Protein AF-A0A4R1AX32-F1 (afdb_monomer_lite)

Sequence (70 aa):
MDAGWQVEQWFHEYEKDITNYLVYYTGSKDVEDLVQETFLKAFQSFVRFKFESNPKTWLISIARNTAIDF

Organism: NCBI:txid1742358

pLDDT: mean 94.75, std 6.29, range [60.0, 98.75]

Radius of gyration: 11.42 Å; chains: 1; bounding box: 27×20×28 Å

Foldseek 3Di:
DQLVVVLVVCCVVCLVVLQVLLCVVVVDNPCPVLSVVLSVVCSVCVVVDPVPDDVNVVSNVSSVVSSVVD

Secondary structure (DSSP, 8-state):
--HHHHHHHHHHHHHHHHHHHHHHHHS-S--HHHHHHHHHHHHHHGGG--S-S-HHHHHHHHHHHH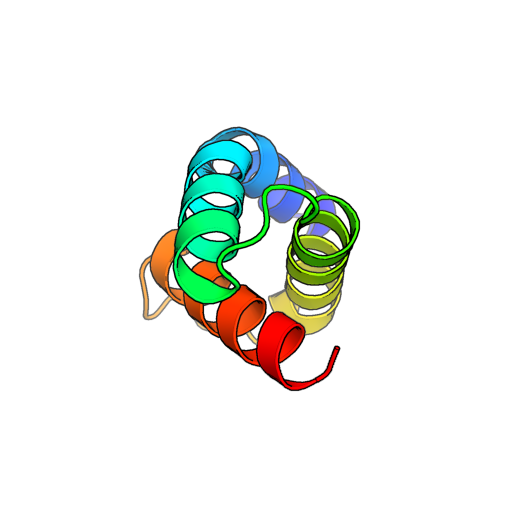HHH-

InterPro domains:
  IPR000838 RNA polymerase sigma factor 70, ECF, conserved site [PS01063] (31-62)
  IPR007627 RNA polymerase sigma-70 region 2 [PF04542] (11-70)
  IPR013325 RNA polymerase sigma factor, region 2 [SSF88946] (7-70)
  IPR039425 RNA polymerase sigma-70-like [PTHR43133] (7-69)

Structure (mmCIF, N/CA/C/O backbone):
data_AF-A0A4R1AX32-F1
#
_entry.id   AF-A0A4R1AX32-F1
#
loop_
_atom_site.group_PDB
_atom_site.id
_atom_site.type_symbol
_atom_site.label_atom_id
_atom_site.label_alt_id
_atom_site.label_comp_id
_atom_site.label_asym_id
_atom_site.label_entity_id
_atom_site.label_seq_id
_atom_site.pdbx_PDB_ins_code
_atom_site.Cartn_x
_atom_site.Cartn_y
_atom_site.Cartn_z
_atom_site.occupancy
_atom_site.B_iso_or_equiv
_atom_site.auth_seq_id
_atom_site.auth_comp_id
_atom_site.auth_asym_id
_atom_site.auth_atom_id
_atom_site.pdbx_PDB_model_num
ATOM 1 N N . MET A 1 1 ? 13.447 2.097 -15.954 1.00 60.00 1 MET A N 1
ATOM 2 C CA . MET A 1 1 ? 12.338 2.661 -15.162 1.00 60.00 1 MET A CA 1
ATOM 3 C C . MET A 1 1 ? 12.750 2.601 -13.711 1.00 60.00 1 MET A C 1
ATOM 5 O O . MET A 1 1 ? 13.263 1.567 -13.302 1.00 60.00 1 MET A O 1
ATOM 9 N N . ASP A 1 2 ? 12.622 3.712 -12.995 1.00 85.94 2 ASP A N 1
ATOM 10 C CA . ASP A 1 2 ? 12.893 3.762 -11.560 1.00 85.94 2 ASP A CA 1
ATOM 11 C C . ASP A 1 2 ? 11.727 3.111 -10.797 1.00 85.94 2 ASP A C 1
ATOM 13 O O . ASP A 1 2 ? 10.565 3.287 -11.174 1.00 85.94 2 ASP A O 1
ATOM 17 N N . ALA A 1 3 ? 12.035 2.341 -9.752 1.00 84.69 3 ALA A N 1
ATOM 18 C CA . ALA A 1 3 ? 11.034 1.685 -8.912 1.00 84.69 3 ALA A CA 1
ATOM 19 C C . ALA A 1 3 ? 10.080 2.711 -8.280 1.00 84.69 3 ALA A C 1
ATOM 21 O O . ALA A 1 3 ? 8.893 2.431 -8.126 1.00 84.69 3 ALA A O 1
ATOM 22 N N . GLY A 1 4 ? 10.587 3.912 -7.975 1.00 90.06 4 GLY A N 1
ATOM 23 C CA . GLY A 1 4 ? 9.808 4.993 -7.369 1.00 90.06 4 GLY A CA 1
ATOM 24 C C . GLY A 1 4 ? 8.671 5.443 -8.273 1.00 90.06 4 GLY A C 1
ATOM 25 O O . GLY A 1 4 ? 7.515 5.427 -7.863 1.00 90.06 4 GLY A O 1
ATOM 26 N N . TRP A 1 5 ? 8.987 5.729 -9.538 1.00 94.19 5 TRP A N 1
ATOM 27 C CA . TRP A 1 5 ? 7.989 6.150 -10.520 1.00 94.19 5 TRP A CA 1
ATOM 28 C C . TRP A 1 5 ? 6.901 5.091 -10.738 1.00 94.19 5 TRP A C 1
ATOM 30 O O . TRP A 1 5 ? 5.720 5.417 -10.798 1.00 94.19 5 TRP A O 1
ATOM 40 N N . GLN A 1 6 ? 7.269 3.807 -10.818 1.00 94.31 6 GLN A N 1
ATOM 41 C CA . GLN A 1 6 ? 6.275 2.753 -11.038 1.00 94.31 6 GLN A CA 1
ATOM 42 C C . GLN A 1 6 ? 5.325 2.590 -9.843 1.00 94.31 6 GLN A C 1
ATOM 44 O O . GLN A 1 6 ? 4.124 2.401 -10.040 1.00 94.31 6 GLN A O 1
ATOM 49 N N . VAL A 1 7 ? 5.851 2.658 -8.618 1.00 95.12 7 VAL A N 1
ATOM 50 C CA . VAL A 1 7 ? 5.036 2.549 -7.401 1.00 95.12 7 VAL A CA 1
ATOM 51 C C . VAL A 1 7 ? 4.155 3.781 -7.218 1.00 95.12 7 VAL A C 1
ATOM 53 O O . VAL A 1 7 ? 3.007 3.630 -6.817 1.00 95.12 7 VAL A O 1
ATOM 56 N N . GLU A 1 8 ? 4.632 4.971 -7.583 1.00 96.50 8 GLU A N 1
ATOM 57 C CA . GLU A 1 8 ? 3.818 6.192 -7.621 1.00 96.50 8 GLU A CA 1
ATOM 58 C C . GLU A 1 8 ? 2.641 6.057 -8.601 1.00 96.50 8 GLU A C 1
ATOM 60 O O . GLU A 1 8 ? 1.503 6.367 -8.252 1.00 96.50 8 GLU A O 1
ATOM 65 N N . GLN A 1 9 ? 2.870 5.515 -9.804 1.00 96.94 9 GLN A N 1
ATOM 66 C CA . GLN A 1 9 ? 1.776 5.233 -10.742 1.00 96.94 9 GLN A CA 1
ATOM 67 C C . GLN A 1 9 ? 0.760 4.250 -10.151 1.00 96.94 9 GLN A C 1
ATOM 69 O O . GLN A 1 9 ? -0.445 4.484 -10.221 1.00 96.94 9 GLN A O 1
ATOM 74 N N . TRP A 1 10 ? 1.231 3.176 -9.516 1.00 97.00 10 TRP A N 1
ATOM 75 C CA . TRP A 1 10 ? 0.347 2.219 -8.852 1.00 97.00 10 TRP A CA 1
ATOM 76 C C . TRP A 1 10 ? -0.397 2.808 -7.661 1.00 97.00 10 TRP A C 1
ATOM 78 O O . TRP A 1 10 ? -1.528 2.405 -7.410 1.00 97.00 10 TRP A O 1
ATOM 88 N N . PHE A 1 11 ? 0.204 3.749 -6.936 1.00 97.94 11 PHE A N 1
ATOM 89 C CA . PHE A 1 11 ? -0.485 4.484 -5.886 1.00 97.94 11 PHE A CA 1
ATOM 90 C C . PHE A 1 11 ? -1.670 5.249 -6.472 1.00 97.94 11 PHE A C 1
ATOM 92 O O . PHE A 1 11 ? -2.802 5.045 -6.044 1.00 97.94 11 PHE A O 1
ATOM 99 N N . HIS A 1 12 ? -1.451 6.038 -7.524 1.00 98.12 12 HIS A N 1
ATOM 100 C CA . HIS A 1 12 ? -2.540 6.761 -8.181 1.00 98.12 12 HIS A CA 1
ATOM 101 C C . HIS A 1 12 ? -3.620 5.842 -8.767 1.00 98.12 12 HIS A C 1
ATOM 103 O O . HIS A 1 12 ? -4.796 6.204 -8.760 1.00 98.12 12 HIS A O 1
ATOM 109 N N . GLU A 1 13 ? -3.239 4.666 -9.268 1.00 98.19 13 GLU A N 1
ATOM 110 C CA . GLU A 1 13 ? -4.176 3.723 -9.880 1.00 98.19 13 GLU A CA 1
ATOM 111 C C . GLU A 1 13 ? -4.964 2.900 -8.848 1.00 98.19 13 GLU A C 1
ATOM 113 O O . GLU A 1 13 ? -6.148 2.632 -9.053 1.00 98.19 13 GLU A O 1
ATOM 118 N N . TYR A 1 14 ? -4.330 2.504 -7.738 1.00 98.50 14 TYR A N 1
ATOM 119 C CA . TYR A 1 14 ? -4.858 1.472 -6.840 1.00 98.50 14 TYR A CA 1
ATOM 120 C C . TYR A 1 14 ? -5.032 1.897 -5.381 1.00 98.50 14 TYR A C 1
ATOM 122 O O . TYR A 1 14 ? -5.575 1.100 -4.619 1.00 98.50 14 TYR A O 1
ATOM 130 N N . GLU A 1 15 ? -4.633 3.103 -4.959 1.00 98.44 15 GLU A N 1
ATOM 131 C CA . GLU A 1 15 ? -4.783 3.554 -3.561 1.00 98.44 15 GLU A CA 1
ATOM 132 C C . GLU A 1 15 ? -6.208 3.318 -3.052 1.00 98.44 15 GLU A C 1
ATOM 134 O O . GLU A 1 15 ? -6.397 2.586 -2.086 1.00 98.44 15 GLU A O 1
ATOM 139 N N . LYS A 1 16 ? -7.224 3.791 -3.780 1.00 98.44 16 LYS A N 1
ATOM 140 C CA . LYS A 1 16 ? -8.628 3.621 -3.385 1.00 98.44 16 LYS A CA 1
ATOM 141 C C . LYS A 1 16 ? -9.049 2.156 -3.255 1.00 98.44 16 LYS A C 1
ATOM 143 O O . LYS A 1 16 ? -9.862 1.816 -2.395 1.00 98.44 16 LYS A O 1
ATOM 148 N N . ASP A 1 17 ? -8.537 1.284 -4.118 1.00 98.56 17 ASP A N 1
ATOM 149 C CA . ASP A 1 17 ? -8.822 -0.147 -4.049 1.00 98.56 17 ASP A CA 1
ATOM 150 C C . ASP A 1 17 ? -8.199 -0.789 -2.806 1.00 98.56 17 ASP A C 1
ATOM 152 O O . ASP A 1 17 ? -8.854 -1.587 -2.133 1.00 98.56 17 ASP A O 1
ATOM 156 N N . ILE A 1 18 ? -6.953 -0.425 -2.497 1.00 98.69 18 ILE A N 1
ATOM 157 C CA . ILE A 1 18 ? -6.228 -0.903 -1.318 1.00 98.69 18 ILE A CA 1
ATOM 158 C C . ILE A 1 18 ? -6.871 -0.371 -0.038 1.00 98.69 18 ILE A C 1
ATOM 160 O O . ILE A 1 18 ? -7.114 -1.152 0.880 1.00 98.69 18 ILE A O 1
ATOM 164 N N . THR A 1 19 ? -7.247 0.906 -0.008 1.00 98.75 19 THR A N 1
ATOM 165 C CA . THR A 1 19 ? -7.990 1.525 1.093 1.00 98.75 19 THR A CA 1
ATOM 166 C C . THR A 1 19 ? -9.306 0.789 1.335 1.00 98.75 19 THR A C 1
ATOM 168 O O . THR A 1 19 ? -9.553 0.321 2.444 1.00 98.75 19 THR A O 1
ATOM 171 N N . ASN A 1 20 ? -10.127 0.574 0.300 1.00 98.62 20 ASN A N 1
ATOM 172 C CA . ASN A 1 20 ? -11.389 -0.163 0.442 1.00 98.62 20 ASN A CA 1
ATOM 173 C C . ASN A 1 20 ? -11.181 -1.608 0.915 1.00 98.62 20 ASN A C 1
ATOM 175 O O . ASN A 1 20 ? -11.951 -2.102 1.742 1.00 98.62 20 ASN A O 1
ATOM 179 N N . TYR A 1 21 ? -10.151 -2.285 0.398 1.00 98.62 21 TYR A N 1
ATOM 180 C CA . TYR A 1 21 ? -9.789 -3.630 0.833 1.00 98.62 21 TYR A CA 1
ATOM 181 C C . TYR A 1 21 ? -9.423 -3.659 2.319 1.00 98.62 21 TYR A C 1
ATOM 183 O O . TYR A 1 21 ? -9.950 -4.493 3.053 1.00 98.62 21 TYR A O 1
ATOM 191 N N . LEU A 1 22 ? -8.569 -2.739 2.771 1.00 98.69 22 LEU A N 1
ATOM 192 C CA . LEU A 1 22 ? -8.143 -2.652 4.164 1.00 98.69 22 LEU A CA 1
ATOM 193 C C . LEU A 1 22 ? -9.307 -2.296 5.086 1.00 98.69 22 LEU A C 1
ATOM 195 O O . LEU A 1 22 ? -9.448 -2.940 6.117 1.00 98.69 22 LEU A O 1
ATOM 199 N N . VAL A 1 23 ? -10.187 -1.366 4.697 1.00 98.62 23 VAL A N 1
ATOM 200 C CA . VAL A 1 23 ? -11.392 -1.041 5.481 1.00 98.62 23 VAL A CA 1
ATOM 201 C C . VAL A 1 23 ? -12.283 -2.266 5.665 1.00 98.62 23 VAL A C 1
ATOM 203 O O . VAL A 1 23 ? -12.776 -2.535 6.760 1.00 98.62 23 VAL A O 1
ATOM 206 N N . TYR A 1 24 ? -12.483 -3.032 4.592 1.00 98.38 24 TYR A N 1
ATOM 207 C CA . TYR A 1 24 ? -13.234 -4.281 4.656 1.00 98.38 24 TYR A CA 1
ATOM 208 C C . TYR A 1 24 ? -12.534 -5.332 5.531 1.00 98.38 24 TYR A C 1
ATOM 210 O O . TYR A 1 24 ? -13.190 -6.004 6.323 1.00 98.38 24 TYR A O 1
ATOM 218 N N . TYR A 1 25 ? -11.215 -5.473 5.390 1.00 98.25 25 TYR A N 1
ATOM 219 C CA . TYR A 1 25 ? -10.433 -6.514 6.053 1.00 98.25 25 TYR A CA 1
ATOM 220 C C . TYR A 1 25 ? -10.261 -6.270 7.558 1.00 98.25 25 TYR A C 1
ATOM 222 O O . TYR A 1 25 ? -10.363 -7.213 8.340 1.00 98.25 25 TYR A O 1
ATOM 230 N N . THR A 1 26 ? -10.024 -5.022 7.969 1.00 97.31 26 THR A N 1
ATOM 231 C CA . THR A 1 26 ? -9.824 -4.651 9.379 1.00 97.31 26 THR A CA 1
ATOM 232 C C . THR A 1 26 ? -11.135 -4.337 10.099 1.00 97.31 26 THR A C 1
ATOM 234 O O . THR A 1 26 ? -11.187 -4.362 11.326 1.00 97.31 26 THR A O 1
ATOM 237 N N . GLY A 1 27 ? -12.200 -4.012 9.357 1.00 97.69 27 GLY A N 1
ATOM 238 C CA . GLY A 1 27 ? -13.452 -3.506 9.924 1.00 97.69 27 GLY A CA 1
ATOM 239 C C . GLY A 1 27 ? -13.356 -2.070 10.458 1.00 97.69 27 GLY A C 1
ATOM 240 O O . GLY A 1 27 ? -14.302 -1.594 11.086 1.00 97.69 27 GLY A O 1
ATOM 241 N N . SER A 1 28 ? -12.242 -1.373 10.208 1.00 96.06 28 SER A N 1
ATOM 242 C CA . SER A 1 28 ? -11.998 0.015 10.611 1.00 96.06 28 SER A CA 1
ATOM 243 C C . SER A 1 28 ? -11.912 0.931 9.392 1.00 96.06 28 SER A C 1
ATOM 245 O O . SER A 1 28 ? -11.450 0.526 8.334 1.00 96.06 28 SER A O 1
ATOM 247 N N . LYS A 1 29 ? -12.326 2.194 9.535 1.00 96.69 29 LYS A N 1
ATOM 248 C CA . LYS A 1 29 ? -12.070 3.231 8.516 1.00 96.69 29 LYS A CA 1
ATOM 249 C C . LYS A 1 29 ? -10.695 3.881 8.660 1.00 96.69 29 LYS A C 1
ATOM 251 O O . LYS A 1 29 ? -10.264 4.580 7.751 1.00 96.69 29 LYS A O 1
ATOM 256 N N . ASP A 1 30 ? -10.048 3.665 9.797 1.00 97.38 30 ASP A N 1
ATOM 257 C CA . ASP A 1 30 ? -8.728 4.192 10.107 1.00 97.38 30 ASP A CA 1
ATOM 258 C C . ASP A 1 30 ? -7.663 3.228 9.573 1.00 97.38 30 ASP A C 1
ATOM 260 O O . ASP A 1 30 ? -7.259 2.284 10.251 1.00 97.38 30 ASP A O 1
ATOM 264 N N . VAL A 1 31 ? -7.332 3.380 8.288 1.00 98.31 31 VAL A N 1
ATOM 265 C CA . VAL A 1 31 ? -6.398 2.498 7.563 1.00 98.31 31 VAL A CA 1
ATOM 266 C C . VAL A 1 31 ? -5.324 3.272 6.801 1.00 98.31 31 VAL A C 1
ATOM 268 O O . VAL A 1 31 ? -4.588 2.677 6.020 1.00 98.31 31 VAL A O 1
ATOM 271 N N . GLU A 1 32 ? -5.227 4.587 7.001 1.00 98.00 32 GLU A N 1
ATOM 272 C CA . GLU A 1 32 ? -4.304 5.453 6.256 1.00 98.00 32 GLU A CA 1
ATOM 273 C C . GLU A 1 32 ? -2.841 5.014 6.431 1.00 98.00 32 GLU A C 1
ATOM 275 O O . GLU A 1 32 ? -2.118 4.867 5.443 1.00 98.00 32 GLU A O 1
ATOM 280 N N . ASP A 1 33 ? -2.442 4.681 7.662 1.00 98.12 33 ASP A N 1
ATOM 281 C CA . ASP A 1 33 ? -1.099 4.171 7.964 1.00 98.12 33 ASP A CA 1
ATOM 282 C C . ASP A 1 33 ? -0.835 2.814 7.296 1.00 98.12 33 ASP A C 1
ATOM 284 O O . ASP A 1 33 ? 0.238 2.583 6.737 1.00 98.12 33 ASP A O 1
ATOM 288 N N . LEU A 1 34 ? -1.833 1.922 7.273 1.00 98.38 34 LEU A N 1
ATOM 289 C CA . LEU A 1 34 ? -1.730 0.626 6.593 1.00 98.38 34 LEU A CA 1
ATOM 290 C C . LEU A 1 34 ? -1.585 0.793 5.077 1.00 98.38 34 LEU A C 1
ATOM 292 O O . LEU A 1 34 ? -0.840 0.042 4.439 1.00 98.38 34 LEU A O 1
ATOM 296 N N . VAL A 1 35 ? -2.281 1.768 4.488 1.00 98.44 35 VAL A N 1
ATOM 297 C CA . VAL A 1 35 ? -2.163 2.105 3.064 1.00 98.44 35 VAL A CA 1
ATOM 298 C C . VAL A 1 35 ? -0.757 2.627 2.773 1.00 98.44 35 VAL A C 1
ATOM 300 O O . VAL A 1 35 ? -0.096 2.097 1.878 1.00 98.44 35 VAL A O 1
ATOM 303 N N . GLN A 1 36 ? -0.258 3.592 3.552 1.00 98.00 36 GLN A N 1
ATOM 304 C CA . GLN A 1 36 ? 1.109 4.105 3.397 1.00 98.00 36 GLN A CA 1
ATOM 305 C C . GLN A 1 36 ? 2.153 2.990 3.508 1.00 98.00 36 GLN A C 1
ATOM 307 O O . GLN A 1 36 ? 2.979 2.821 2.606 1.00 98.00 36 GLN A O 1
ATOM 312 N N . GLU A 1 37 ? 2.079 2.181 4.564 1.00 98.25 37 GLU A N 1
ATOM 313 C CA . GLU A 1 37 ? 3.023 1.091 4.807 1.00 98.25 37 GLU A CA 1
ATOM 314 C C . GLU A 1 37 ? 2.966 0.032 3.693 1.00 98.25 37 GLU A C 1
ATOM 316 O O . GLU A 1 37 ? 3.991 -0.529 3.300 1.00 98.25 37 GLU A O 1
ATOM 321 N N . THR A 1 38 ? 1.787 -0.202 3.104 1.00 98.31 38 THR A N 1
ATOM 322 C CA . THR A 1 38 ? 1.633 -1.086 1.937 1.00 98.31 38 THR A CA 1
ATOM 323 C C . THR A 1 38 ? 2.463 -0.602 0.752 1.00 98.31 38 THR A C 1
ATOM 325 O O . THR A 1 38 ? 3.232 -1.380 0.181 1.00 98.31 38 THR A O 1
ATOM 328 N N . PHE A 1 39 ? 2.341 0.672 0.374 1.00 98.00 39 PHE A N 1
ATOM 329 C CA . PHE A 1 39 ? 3.083 1.210 -0.767 1.00 98.00 39 PHE A CA 1
ATOM 330 C C . PHE A 1 39 ? 4.579 1.377 -0.464 1.00 98.00 39 PHE A C 1
ATOM 332 O O . PHE A 1 39 ? 5.405 1.157 -1.355 1.00 98.00 39 PHE A O 1
ATOM 339 N N . LEU A 1 40 ? 4.954 1.644 0.792 1.00 97.81 40 LEU A N 1
ATOM 340 C CA . LEU A 1 40 ? 6.355 1.657 1.219 1.00 97.81 40 LEU A CA 1
ATOM 341 C C . LEU A 1 40 ? 7.000 0.266 1.093 1.00 97.81 40 LEU A C 1
ATOM 343 O O . LEU A 1 40 ? 8.064 0.123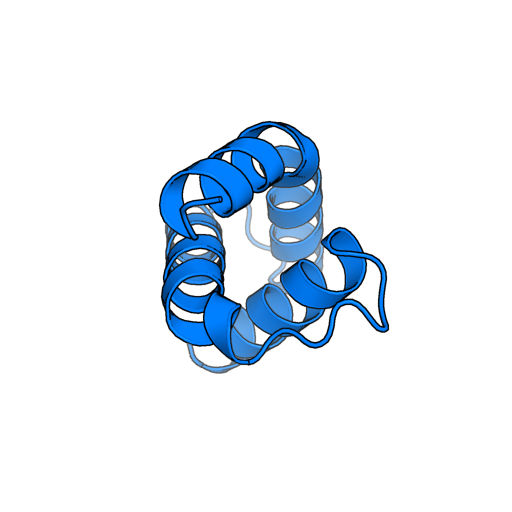 0.482 1.00 97.81 40 LEU A O 1
ATOM 347 N N . LYS A 1 41 ? 6.332 -0.781 1.593 1.00 97.12 41 LYS A N 1
ATOM 348 C CA . LYS A 1 41 ? 6.778 -2.177 1.442 1.00 97.12 41 LYS A CA 1
ATOM 349 C C . LYS A 1 41 ? 6.797 -2.617 -0.023 1.00 97.12 41 LYS A C 1
ATOM 351 O O . LYS A 1 41 ? 7.700 -3.362 -0.420 1.00 97.12 41 LYS A O 1
ATOM 356 N N . ALA A 1 42 ? 5.852 -2.140 -0.838 1.00 96.62 42 ALA A N 1
ATOM 357 C CA . ALA A 1 42 ? 5.843 -2.376 -2.281 1.00 96.62 42 ALA A CA 1
ATOM 358 C C . ALA A 1 42 ? 7.080 -1.771 -2.955 1.00 96.62 42 ALA A C 1
ATOM 360 O O . ALA A 1 42 ? 7.758 -2.466 -3.707 1.00 96.62 42 ALA A O 1
ATOM 361 N N . PHE A 1 43 ? 7.438 -0.529 -2.627 1.00 96.19 43 PHE A N 1
ATOM 362 C CA . PHE A 1 43 ? 8.662 0.103 -3.117 1.00 96.19 43 PHE A CA 1
ATOM 363 C C . PHE A 1 43 ? 9.924 -0.668 -2.714 1.00 96.19 43 PHE A C 1
ATOM 365 O O . PHE A 1 43 ? 10.739 -1.010 -3.572 1.00 96.19 43 PHE A O 1
ATOM 372 N N . GLN A 1 44 ? 10.050 -1.043 -1.439 1.00 95.06 44 GLN A N 1
ATOM 373 C CA . GLN A 1 44 ? 11.193 -1.823 -0.943 1.00 95.06 44 GLN A CA 1
ATOM 374 C C . GLN A 1 44 ? 11.305 -3.205 -1.609 1.00 95.06 44 GLN A C 1
ATOM 376 O O . GLN A 1 44 ? 12.405 -3.714 -1.837 1.00 95.06 44 GLN A O 1
ATOM 381 N N . SER A 1 45 ? 10.166 -3.817 -1.936 1.00 93.75 45 SER A N 1
ATOM 382 C CA . SER A 1 45 ? 10.095 -5.163 -2.514 1.00 93.75 45 SER A CA 1
ATOM 383 C C . SER A 1 45 ? 10.055 -5.172 -4.043 1.00 93.75 45 SER A C 1
ATOM 385 O O . SER A 1 45 ? 10.099 -6.248 -4.642 1.00 93.75 45 SER A O 1
ATOM 387 N N . PHE A 1 46 ? 10.002 -4.001 -4.684 1.00 92.50 46 PHE A N 1
ATOM 388 C CA . PHE A 1 46 ? 9.753 -3.854 -6.118 1.00 92.50 46 PHE A CA 1
ATOM 389 C C . PHE A 1 46 ? 10.758 -4.622 -6.980 1.00 92.50 46 PHE A C 1
ATOM 391 O O . PHE A 1 46 ? 10.378 -5.306 -7.923 1.00 92.50 46 PHE A O 1
ATOM 398 N N . VAL A 1 47 ? 12.043 -4.601 -6.611 1.00 87.75 47 VAL A N 1
ATOM 399 C CA . VAL A 1 47 ? 13.115 -5.302 -7.350 1.00 87.75 47 VAL A CA 1
ATOM 400 C C . VAL A 1 47 ? 12.898 -6.824 -7.391 1.00 87.75 47 VAL A C 1
ATOM 402 O O . VAL A 1 47 ? 13.408 -7.506 -8.276 1.00 87.75 47 VAL A O 1
ATOM 405 N N . ARG A 1 48 ? 12.134 -7.376 -6.440 1.00 86.88 48 ARG A N 1
ATOM 406 C CA . ARG A 1 48 ? 11.799 -8.807 -6.373 1.00 86.88 48 ARG A CA 1
ATOM 407 C C . ARG A 1 48 ? 10.477 -9.139 -7.059 1.00 86.88 48 ARG A C 1
ATOM 409 O O . ARG A 1 48 ? 10.150 -10.320 -7.187 1.00 86.88 48 ARG A O 1
ATOM 416 N N . PHE A 1 49 ? 9.711 -8.133 -7.471 1.00 87.06 49 PHE A N 1
ATOM 417 C CA . PHE A 1 49 ? 8.454 -8.351 -8.158 1.00 87.06 49 PHE A CA 1
ATOM 418 C C . PHE A 1 49 ? 8.725 -8.878 -9.569 1.00 87.06 49 PHE A C 1
ATOM 420 O O . PHE A 1 49 ? 9.307 -8.200 -10.410 1.00 87.06 49 PHE A O 1
ATOM 427 N N . LYS A 1 50 ? 8.315 -10.123 -9.825 1.00 83.25 50 LYS A N 1
ATOM 428 C CA . LYS A 1 50 ? 8.577 -10.821 -11.092 1.00 83.25 50 LYS A CA 1
ATOM 429 C C . LYS A 1 50 ? 7.609 -10.454 -12.220 1.00 83.25 50 LYS A C 1
ATOM 431 O O . LYS A 1 50 ? 7.739 -10.996 -13.309 1.00 83.25 50 LYS A O 1
ATOM 436 N N . PHE A 1 51 ? 6.630 -9.578 -11.967 1.00 82.12 51 PHE A N 1
ATOM 437 C CA . PHE A 1 51 ? 5.560 -9.220 -12.914 1.00 82.12 51 PHE A CA 1
ATOM 438 C C . PHE A 1 51 ? 4.738 -10.418 -13.430 1.00 82.12 51 PHE A C 1
ATOM 440 O O . PHE A 1 51 ? 4.071 -10.335 -14.455 1.00 82.12 51 PHE A O 1
ATOM 447 N N . GLU A 1 52 ? 4.747 -11.534 -12.699 1.00 84.69 52 GLU A N 1
ATOM 448 C CA . GLU A 1 52 ? 3.982 -12.748 -13.022 1.00 84.69 52 GLU A CA 1
ATOM 449 C C . GLU A 1 52 ? 2.520 -12.670 -12.540 1.00 84.69 52 GLU A C 1
ATOM 451 O O . GLU A 1 52 ? 1.726 -13.578 -12.776 1.00 84.69 52 GLU A O 1
ATOM 456 N N . SER A 1 53 ? 2.148 -11.585 -11.858 1.00 82.38 53 SER A N 1
ATOM 457 C CA . SER A 1 53 ? 0.795 -11.317 -11.380 1.00 82.38 53 SER A CA 1
ATOM 458 C C . SER A 1 53 ? 0.389 -9.874 -11.666 1.00 82.38 53 SER A C 1
ATOM 460 O O . SER A 1 53 ? 1.230 -9.004 -11.901 1.00 82.38 53 SER A O 1
ATOM 462 N N . ASN A 1 54 ? -0.921 -9.611 -11.648 1.00 91.94 54 ASN A N 1
ATOM 463 C CA . ASN A 1 54 ? -1.425 -8.246 -11.735 1.00 91.94 54 ASN A CA 1
ATOM 464 C C . ASN A 1 54 ? -0.879 -7.426 -10.541 1.00 91.94 54 ASN A C 1
ATOM 466 O O . ASN A 1 54 ? -0.997 -7.893 -9.401 1.00 91.94 54 ASN A O 1
ATOM 470 N N . PRO A 1 55 ? -0.324 -6.218 -10.765 1.00 94.38 55 PRO A N 1
ATOM 471 C CA . PRO A 1 55 ? 0.186 -5.362 -9.696 1.00 94.38 55 PRO A CA 1
ATOM 472 C C . PRO A 1 55 ? -0.798 -5.141 -8.545 1.00 94.38 55 PRO A C 1
ATOM 474 O O . PRO A 1 55 ? -0.403 -5.221 -7.386 1.00 94.38 55 PRO A O 1
ATOM 477 N N . LYS A 1 56 ? -2.094 -4.974 -8.833 1.00 96.38 56 LYS A N 1
ATOM 478 C CA . LYS A 1 56 ? -3.144 -4.847 -7.814 1.00 96.38 56 LYS A CA 1
ATOM 479 C C . LYS A 1 56 ? -3.232 -6.082 -6.919 1.00 96.38 56 LYS A C 1
ATOM 481 O O . LYS A 1 56 ? -3.338 -5.957 -5.704 1.00 96.38 56 LYS A O 1
ATOM 486 N N . THR A 1 57 ? -3.157 -7.285 -7.492 1.00 96.38 57 THR A N 1
ATOM 487 C CA . THR A 1 57 ? -3.161 -8.540 -6.718 1.00 96.38 57 THR A CA 1
ATOM 488 C C . THR A 1 57 ? -1.938 -8.634 -5.810 1.00 96.38 57 THR A C 1
ATOM 490 O O . THR A 1 57 ? -2.046 -9.092 -4.674 1.00 96.38 57 THR A O 1
ATOM 493 N N . TRP A 1 58 ? -0.782 -8.188 -6.295 1.00 96.81 58 TRP A N 1
ATOM 494 C CA . TRP A 1 58 ? 0.438 -8.143 -5.498 1.00 96.81 58 TRP A CA 1
ATOM 495 C C . TRP A 1 58 ? 0.368 -7.097 -4.377 1.00 96.81 58 TRP A C 1
ATOM 497 O O . TRP A 1 58 ? 0.714 -7.397 -3.240 1.00 96.81 58 TRP A O 1
ATOM 507 N N . LEU A 1 59 ? -0.174 -5.909 -4.645 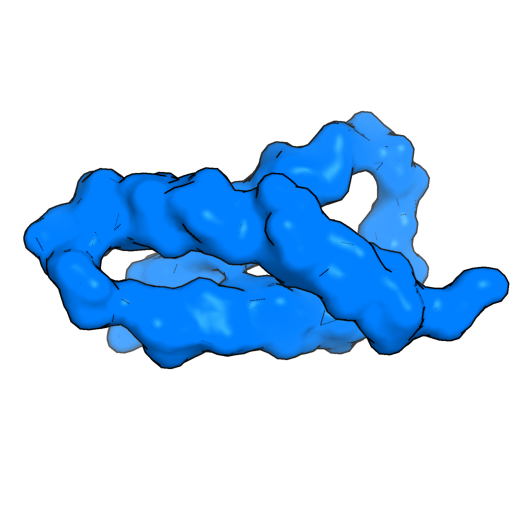1.00 97.81 59 LEU A N 1
ATOM 508 C CA . LEU A 1 59 ? -0.402 -4.887 -3.620 1.00 97.81 59 LEU A CA 1
ATOM 509 C C . LEU A 1 59 ? -1.396 -5.358 -2.551 1.00 97.81 59 LEU A C 1
ATOM 511 O O . LEU A 1 59 ? -1.157 -5.130 -1.370 1.00 97.81 59 LEU A O 1
ATOM 515 N N . ILE A 1 60 ? -2.458 -6.080 -2.928 1.00 98.00 60 ILE A N 1
ATOM 516 C CA . ILE A 1 60 ? -3.398 -6.683 -1.967 1.00 98.00 60 ILE A CA 1
ATOM 517 C C . ILE A 1 60 ? -2.693 -7.703 -1.063 1.00 98.00 60 ILE A C 1
ATOM 519 O O . ILE A 1 60 ? -2.995 -7.763 0.129 1.00 98.00 60 ILE A O 1
ATOM 523 N N . SER A 1 61 ? -1.752 -8.502 -1.583 1.00 97.25 61 SER A N 1
ATOM 524 C CA . SER A 1 61 ? -1.027 -9.461 -0.739 1.00 97.25 61 SER A CA 1
ATOM 525 C C . SER A 1 61 ? -0.113 -8.758 0.267 1.00 97.25 61 SER A C 1
ATOM 527 O O . SER A 1 61 ? -0.053 -9.179 1.423 1.00 97.25 61 SER A O 1
ATOM 529 N N . ILE A 1 62 ? 0.526 -7.654 -0.134 1.00 97.81 62 ILE A N 1
ATOM 530 C CA . ILE A 1 62 ? 1.295 -6.797 0.776 1.00 97.81 62 ILE A CA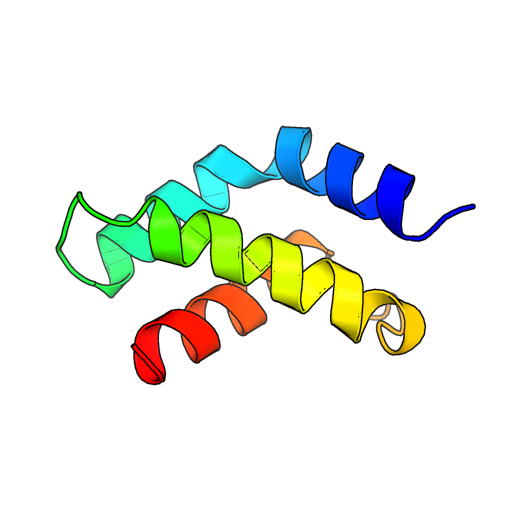 1
ATOM 531 C C . ILE A 1 62 ? 0.363 -6.173 1.817 1.00 97.81 62 ILE A C 1
ATOM 533 O O . ILE A 1 62 ? 0.628 -6.322 3.004 1.00 97.81 62 ILE A O 1
ATOM 537 N N . ALA A 1 63 ? -0.747 -5.560 1.397 1.00 98.44 63 ALA A N 1
ATOM 538 C CA . ALA A 1 63 ? -1.720 -4.926 2.287 1.00 98.44 63 ALA A CA 1
ATOM 539 C C . ALA A 1 63 ? -2.251 -5.898 3.343 1.00 98.44 63 ALA A C 1
ATOM 541 O O . ALA A 1 63 ? -2.291 -5.579 4.530 1.00 98.44 63 ALA A O 1
ATOM 542 N N . ARG A 1 64 ? -2.595 -7.120 2.922 1.00 98.31 64 ARG A N 1
ATOM 543 C CA . ARG A 1 64 ? -3.044 -8.183 3.822 1.00 98.31 64 ARG A CA 1
ATOM 544 C C . ARG A 1 64 ? -1.994 -8.517 4.876 1.00 98.31 64 ARG A C 1
ATOM 546 O O . ARG A 1 64 ? -2.342 -8.658 6.041 1.00 98.31 64 ARG A O 1
ATOM 553 N N . ASN A 1 65 ? -0.739 -8.689 4.463 1.00 97.88 65 ASN A N 1
ATOM 554 C CA . ASN A 1 65 ? 0.345 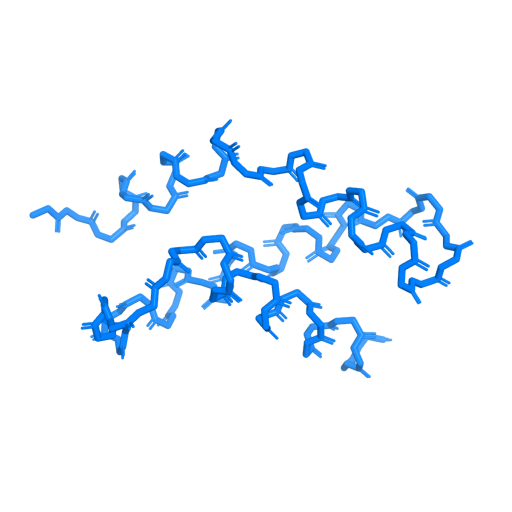-9.025 5.383 1.00 97.88 65 ASN A CA 1
ATOM 555 C C . ASN A 1 65 ? 0.626 -7.859 6.337 1.00 97.88 65 ASN A C 1
ATOM 557 O O . ASN A 1 65 ? 0.701 -8.070 7.539 1.00 97.88 65 ASN A O 1
ATOM 561 N N . THR A 1 66 ? 0.667 -6.627 5.824 1.00 97.94 66 THR A N 1
ATOM 562 C CA . THR A 1 66 ? 0.812 -5.417 6.640 1.00 97.94 66 THR A CA 1
ATOM 563 C C . THR A 1 66 ? -0.282 -5.309 7.698 1.00 97.94 66 THR A C 1
ATOM 565 O O . THR A 1 66 ? 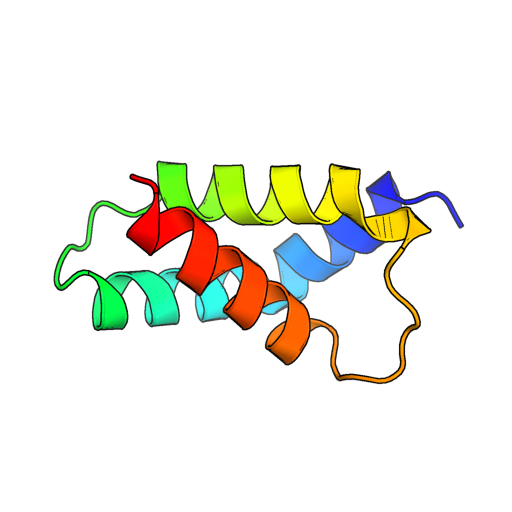0.037 -5.045 8.845 1.00 97.94 66 THR A O 1
ATOM 568 N N . ALA A 1 67 ? -1.543 -5.578 7.351 1.00 97.44 67 ALA A N 1
ATOM 569 C CA . ALA A 1 67 ? -2.656 -5.542 8.301 1.00 97.44 67 ALA A CA 1
ATOM 570 C C . ALA A 1 67 ? -2.657 -6.690 9.327 1.00 97.44 67 ALA A C 1
ATOM 572 O O . ALA A 1 67 ? -3.356 -6.597 10.326 1.00 97.44 67 ALA A O 1
ATOM 573 N N . ILE A 1 68 ? -1.938 -7.789 9.074 1.00 96.62 68 ILE A N 1
ATOM 574 C CA . ILE A 1 68 ? -1.756 -8.878 10.051 1.00 96.62 68 ILE A CA 1
ATOM 575 C C . ILE A 1 68 ? -0.645 -8.530 11.050 1.00 96.62 68 ILE A C 1
ATOM 577 O O . ILE A 1 68 ? -0.716 -8.953 12.201 1.00 96.62 68 ILE A O 1
ATOM 581 N N . ASP A 1 69 ? 0.376 -7.801 10.598 1.00 92.75 69 ASP A N 1
ATOM 582 C CA . ASP A 1 69 ? 1.541 -7.429 11.405 1.00 92.75 69 ASP A CA 1
ATOM 583 C C . ASP A 1 69 ? 1.288 -6.218 12.329 1.00 92.75 69 ASP A C 1
ATOM 585 O O . ASP A 1 69 ? 2.092 -5.977 13.231 1.00 92.75 69 ASP A O 1
ATOM 589 N N . PHE A 1 70 ? 0.225 -5.447 12.073 1.00 82.56 70 PHE A N 1
ATOM 590 C CA . PHE A 1 70 ? -0.138 -4.205 12.769 1.00 82.56 70 PHE A CA 1
ATOM 591 C C . PHE A 1 70 ? -1.081 -4.469 13.950 1.00 82.56 70 PHE A C 1
ATOM 593 O O . PHE A 1 70 ? -0.846 -3.884 15.031 1.00 82.56 70 PHE A O 1
#